Protein AF-A0A373AWR6-F1 (afdb_monomer_lite)

Foldseek 3Di:
DDAALADPVQLVLLVVLQVVLVVVVVVFVWHWDQPDSQAIKIFHDQDPPVGGPDIDTDRGNVVVNVVSVVSVVVVVVD

Secondary structure (DSSP, 8-state):
----SS-HHHHHHHHHHHHHTTTHHHHSS-EEEE-GGG-EEEEEEEETTTEEEEEEEESSHHHHHHHHHHHHHHHH--

pLDDT: mean 93.23, std 6.63, range [60.47, 98.62]

Sequence (78 aa):
MKEKYITDDEREKCRKVADAFAELYEIENILVVDAGRYGFVKLQYYRPPQGFEDAITFTDSRSMFENLWEEWFDTQLF

Radius of gyration: 13.02 Å; chains: 1; bounding box: 29×29×36 Å

Structure (mmCIF, N/CA/C/O backbone):
data_AF-A0A373AWR6-F1
#
_entry.id   AF-A0A373AWR6-F1
#
loop_
_atom_site.group_PDB
_atom_site.id
_atom_site.type_symbol
_atom_site.label_atom_id
_atom_site.label_alt_id
_atom_site.label_comp_id
_atom_site.label_asym_id
_atom_site.label_entity_id
_atom_site.label_seq_id
_atom_site.pdbx_PDB_ins_code
_atom_site.Cartn_x
_atom_site.Cartn_y
_atom_site.Cartn_z
_atom_site.occupancy
_atom_site.B_iso_or_equiv
_atom_site.auth_seq_id
_atom_site.auth_comp_id
_atom_site.auth_asym_id
_atom_site.auth_atom_id
_atom_site.pdbx_PDB_model_num
ATOM 1 N N . MET A 1 1 ? -14.546 -7.101 21.594 1.00 72.62 1 MET A N 1
ATOM 2 C CA . MET A 1 1 ? -14.358 -6.526 20.242 1.00 72.62 1 MET A CA 1
ATOM 3 C C . MET A 1 1 ? -12.878 -6.639 19.898 1.00 72.62 1 MET A C 1
ATOM 5 O O . MET A 1 1 ? -12.077 -6.402 20.792 1.00 72.62 1 MET A O 1
ATOM 9 N N . LYS A 1 2 ? -12.499 -7.090 18.693 1.00 81.19 2 LYS A N 1
ATOM 10 C CA . LYS A 1 2 ? -11.077 -7.127 18.290 1.00 81.19 2 LYS A CA 1
ATOM 11 C C . LYS A 1 2 ? -10.616 -5.700 17.971 1.00 81.19 2 LYS A C 1
ATOM 13 O O . LYS A 1 2 ? -11.396 -4.940 17.409 1.00 81.19 2 LYS A O 1
ATOM 18 N N . GLU A 1 3 ? -9.384 -5.354 18.333 1.00 91.06 3 GLU A N 1
ATOM 19 C CA . GLU A 1 3 ? -8.800 -4.028 18.084 1.00 91.06 3 GLU A CA 1
ATOM 20 C C . GLU A 1 3 ? -8.771 -3.702 16.578 1.00 91.06 3 GLU A C 1
ATOM 22 O O . GLU A 1 3 ? -8.540 -4.594 15.758 1.00 91.06 3 GLU A O 1
ATOM 27 N N . LYS A 1 4 ? -9.054 -2.456 16.196 1.00 93.19 4 LYS A N 1
ATOM 28 C CA . LYS A 1 4 ? -9.097 -2.003 14.799 1.00 93.19 4 LYS A CA 1
ATOM 29 C C . LYS A 1 4 ? -8.089 -0.869 14.641 1.00 93.19 4 LYS A C 1
ATOM 31 O O . LYS A 1 4 ? -8.157 0.094 15.394 1.00 93.19 4 LYS A O 1
ATOM 36 N N . TYR A 1 5 ? -7.175 -1.012 13.686 1.00 96.38 5 TYR A N 1
ATOM 37 C CA . TYR A 1 5 ? -6.033 -0.110 13.496 1.00 96.38 5 TYR A CA 1
ATOM 38 C C . TYR A 1 5 ? -6.204 0.837 12.300 1.00 96.38 5 TYR A C 1
ATOM 40 O O . TYR A 1 5 ? -5.403 1.741 12.123 1.00 96.38 5 TYR A O 1
ATOM 48 N N . ILE A 1 6 ? -7.260 0.659 11.503 1.00 97.94 6 ILE A N 1
ATOM 49 C CA . ILE A 1 6 ? -7.643 1.531 10.384 1.00 97.94 6 ILE A CA 1
ATOM 50 C C . ILE A 1 6 ? -9.127 1.879 10.505 1.00 97.94 6 ILE A C 1
ATOM 52 O O . ILE A 1 6 ? -9.915 1.015 10.879 1.00 97.94 6 ILE A O 1
ATOM 56 N N . THR A 1 7 ? -9.543 3.107 10.204 1.00 97.81 7 THR A N 1
ATOM 57 C CA . THR A 1 7 ? -10.973 3.477 10.174 1.00 97.81 7 THR A CA 1
ATOM 58 C C . THR A 1 7 ? -11.644 2.979 8.886 1.00 97.81 7 THR A C 1
ATOM 60 O O . THR A 1 7 ? -10.960 2.628 7.930 1.00 97.81 7 THR A O 1
ATOM 63 N N . ASP A 1 8 ? -12.980 2.912 8.833 1.00 97.00 8 ASP A N 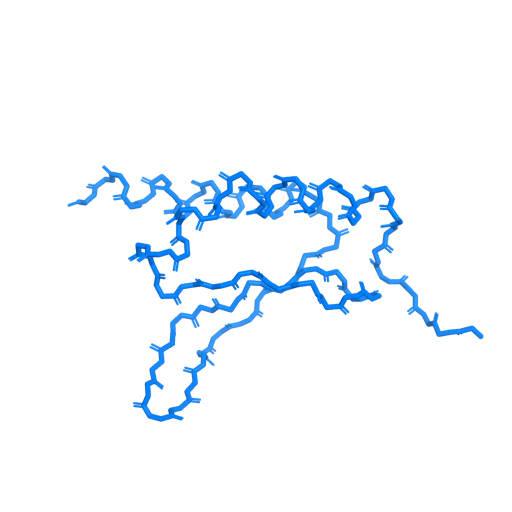1
ATOM 64 C CA . ASP A 1 8 ? -13.661 2.549 7.573 1.00 97.00 8 ASP A CA 1
ATOM 65 C C . ASP A 1 8 ? -13.410 3.598 6.480 1.00 97.00 8 ASP A C 1
ATOM 67 O O . ASP A 1 8 ? -13.107 3.234 5.346 1.00 97.00 8 ASP A O 1
ATOM 71 N N . ASP A 1 9 ? -13.411 4.879 6.857 1.00 98.19 9 ASP A N 1
ATOM 72 C CA . ASP A 1 9 ? -13.096 5.996 5.965 1.00 98.19 9 ASP A CA 1
ATOM 73 C C . ASP A 1 9 ? -11.677 5.894 5.385 1.00 98.19 9 ASP A C 1
ATOM 75 O O . ASP A 1 9 ? -11.492 6.042 4.178 1.00 98.19 9 ASP A O 1
ATOM 79 N N . GLU A 1 10 ? -10.659 5.619 6.213 1.00 98.44 10 GLU A N 1
ATOM 80 C CA . GLU A 1 10 ? -9.293 5.440 5.704 1.00 98.44 10 GLU A CA 1
ATOM 81 C C . GLU A 1 10 ? -9.170 4.173 4.867 1.00 98.44 10 GLU A C 1
ATOM 83 O O . GLU A 1 10 ? -8.489 4.183 3.848 1.00 98.44 10 GLU A O 1
ATOM 88 N N . ARG A 1 11 ? -9.882 3.098 5.218 1.00 98.06 11 ARG A N 1
ATOM 89 C CA . ARG A 1 11 ? -9.872 1.872 4.418 1.00 98.06 11 ARG A CA 1
ATOM 90 C C . ARG A 1 11 ? -10.437 2.102 3.015 1.00 98.06 11 ARG A C 1
ATOM 92 O O . ARG A 1 11 ? -9.885 1.568 2.055 1.00 98.06 11 ARG A O 1
ATOM 99 N N . GLU A 1 12 ? -11.493 2.906 2.874 1.00 98.31 12 GLU A N 1
ATOM 100 C CA . GLU A 1 12 ? -12.028 3.288 1.560 1.00 98.31 12 GLU A CA 1
ATOM 101 C C . GLU A 1 12 ? -11.038 4.159 0.774 1.00 98.31 12 GLU A C 1
ATOM 103 O O . GLU A 1 12 ? -10.834 3.946 -0.423 1.00 98.31 12 GLU A O 1
ATOM 108 N N . LYS A 1 13 ? -10.377 5.120 1.427 1.00 98.62 13 LYS A N 1
ATOM 109 C CA . LYS A 1 13 ? -9.368 5.957 0.762 1.00 98.62 13 LYS A CA 1
ATOM 110 C C . LYS A 1 13 ? -8.149 5.142 0.327 1.00 98.62 13 LYS A C 1
ATOM 112 O O . LYS A 1 13 ? -7.730 5.272 -0.818 1.00 98.62 13 LYS A O 1
ATOM 117 N N . CYS A 1 14 ? -7.626 4.262 1.182 1.00 98.56 14 CYS A N 1
ATOM 118 C CA . CYS A 1 14 ? -6.536 3.353 0.828 1.00 98.56 14 CYS A CA 1
ATOM 119 C C . CYS A 1 14 ? -6.926 2.428 -0.327 1.00 98.56 14 CYS A C 1
ATOM 121 O O . CYS A 1 14 ? -6.096 2.162 -1.188 1.00 98.56 14 CYS A O 1
ATOM 123 N N . ARG A 1 15 ? -8.192 1.984 -0.397 1.00 98.19 15 ARG A N 1
ATOM 124 C CA . ARG A 1 15 ? -8.688 1.216 -1.546 1.00 98.19 15 ARG A CA 1
ATOM 125 C C . ARG A 1 15 ? -8.562 2.013 -2.845 1.00 98.19 15 ARG A C 1
ATOM 127 O O . ARG A 1 15 ? -8.001 1.497 -3.798 1.00 98.19 15 ARG A O 1
ATOM 134 N N . LYS A 1 16 ? -8.996 3.278 -2.853 1.00 98.31 16 LYS A N 1
ATOM 135 C CA . LYS A 1 16 ? -8.866 4.164 -4.027 1.00 98.31 16 LYS A CA 1
ATOM 136 C C . LYS A 1 16 ? -7.408 4.379 -4.428 1.00 98.31 16 LYS A C 1
ATOM 138 O O . LYS A 1 16 ? -7.114 4.411 -5.616 1.00 98.31 16 LYS A O 1
ATOM 143 N N . VAL A 1 17 ? -6.507 4.513 -3.453 1.00 98.12 17 VAL A N 1
ATOM 144 C CA . VAL A 1 17 ? -5.063 4.596 -3.714 1.00 98.12 17 VAL A CA 1
ATOM 145 C C . VAL A 1 17 ? -4.560 3.287 -4.330 1.00 98.12 17 VAL A C 1
ATOM 147 O O . VAL A 1 17 ? -3.933 3.331 -5.378 1.00 98.12 17 VAL A O 1
ATOM 150 N N . ALA A 1 18 ? -4.876 2.128 -3.744 1.00 96.81 18 ALA A N 1
ATOM 151 C CA . ALA A 1 18 ? -4.471 0.825 -4.279 1.00 96.81 18 ALA A CA 1
ATOM 152 C C . ALA A 1 18 ? -4.933 0.637 -5.732 1.00 96.81 18 ALA A C 1
ATOM 154 O O . ALA A 1 18 ? -4.148 0.248 -6.590 1.00 96.81 18 ALA A O 1
ATOM 155 N N . ASP A 1 19 ? -6.194 0.973 -6.007 1.00 96.31 19 ASP A N 1
ATOM 156 C CA . ASP A 1 19 ? -6.786 0.841 -7.336 1.00 96.31 19 ASP A CA 1
ATOM 157 C C . ASP A 1 19 ? -6.124 1.797 -8.348 1.00 96.31 19 ASP A C 1
ATOM 159 O O . ASP A 1 19 ? -5.923 1.426 -9.502 1.00 96.31 19 ASP A O 1
ATOM 163 N N . ALA A 1 20 ? -5.734 3.007 -7.926 1.00 95.94 20 ALA A N 1
ATOM 164 C CA . ALA A 1 20 ? -5.062 3.986 -8.785 1.00 95.94 20 ALA A CA 1
ATOM 165 C C . ALA A 1 20 ? -3.642 3.568 -9.206 1.00 95.94 20 ALA A C 1
ATOM 167 O O . ALA A 1 20 ? -3.177 3.994 -10.259 1.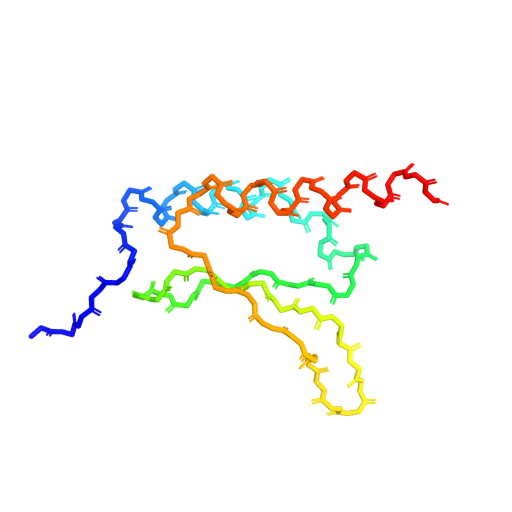00 95.94 20 ALA A O 1
ATOM 168 N N . PHE A 1 21 ? -2.965 2.739 -8.406 1.00 94.44 21 PHE A N 1
ATOM 169 C CA . PHE A 1 21 ? -1.611 2.244 -8.680 1.00 94.44 21 PHE A CA 1
ATOM 170 C C . PHE A 1 21 ? -1.589 0.770 -9.115 1.00 94.44 21 PHE A C 1
ATOM 172 O O . PHE A 1 21 ? -0.531 0.149 -9.095 1.00 94.44 21 PHE A O 1
ATOM 179 N N . ALA A 1 22 ? -2.727 0.193 -9.517 1.00 91.75 22 ALA A N 1
ATOM 180 C CA . ALA A 1 22 ? -2.812 -1.227 -9.866 1.00 91.75 22 ALA A CA 1
ATOM 181 C C . ALA A 1 22 ? -1.843 -1.643 -10.991 1.00 91.75 22 ALA A C 1
ATOM 183 O O . ALA A 1 22 ? -1.300 -2.744 -10.948 1.00 91.75 22 ALA A O 1
ATOM 184 N N . GLU A 1 23 ? -1.575 -0.751 -11.951 1.00 87.31 23 GLU A N 1
ATOM 185 C CA . GLU A 1 23 ? -0.617 -0.985 -13.044 1.00 87.31 23 GLU A CA 1
ATOM 186 C C . GLU A 1 23 ? 0.821 -1.181 -12.535 1.00 87.31 23 GLU A C 1
ATOM 188 O O . GLU A 1 23 ? 1.584 -1.956 -13.108 1.00 87.31 23 GLU A O 1
ATOM 193 N N . LEU A 1 24 ? 1.189 -0.544 -11.416 1.00 86.50 24 LEU A N 1
ATOM 194 C CA . LEU A 1 24 ? 2.520 -0.683 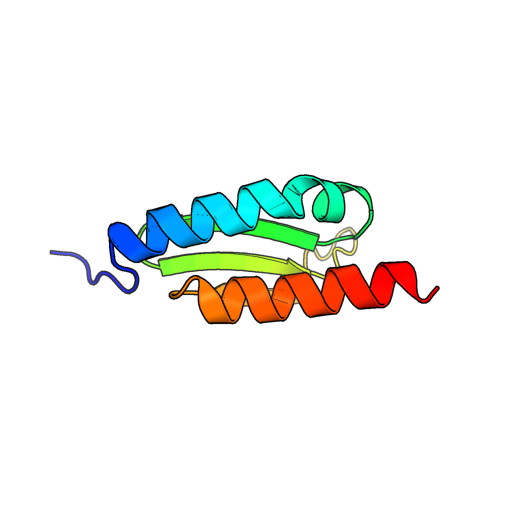-10.823 1.00 86.50 24 LEU A CA 1
ATOM 195 C C . LEU A 1 24 ? 2.790 -2.129 -10.376 1.00 86.50 24 LEU A C 1
ATOM 197 O O . LEU A 1 24 ? 3.930 -2.575 -10.419 1.00 86.50 24 LEU A O 1
ATOM 201 N N . TYR A 1 25 ? 1.751 -2.882 -10.001 1.00 83.19 25 TYR A N 1
ATOM 202 C CA . TYR A 1 25 ? 1.877 -4.277 -9.552 1.00 83.19 25 TYR A CA 1
ATOM 203 C C . TYR A 1 25 ? 2.200 -5.250 -10.695 1.00 83.19 25 TYR A C 1
ATOM 205 O O . TYR A 1 25 ? 2.592 -6.387 -10.440 1.00 83.19 25 TYR A O 1
ATOM 213 N N . GLU A 1 26 ? 2.001 -4.833 -11.949 1.00 81.12 26 GLU A N 1
ATOM 214 C CA . GLU A 1 26 ? 2.354 -5.625 -13.133 1.00 81.12 26 GLU A CA 1
ATOM 215 C C . GLU A 1 26 ? 3.780 -5.336 -13.620 1.00 81.12 26 GLU A C 1
ATOM 217 O O . GLU A 1 26 ? 4.401 -6.189 -14.254 1.00 81.12 26 GLU A O 1
ATOM 222 N N . ILE A 1 27 ? 4.289 -4.136 -13.327 1.00 82.25 27 ILE A N 1
ATOM 223 C CA . ILE A 1 27 ? 5.609 -3.662 -13.757 1.00 82.25 27 ILE A CA 1
ATOM 224 C C . ILE A 1 27 ? 6.670 -4.026 -12.714 1.00 82.25 27 ILE A C 1
ATOM 226 O O . ILE A 1 27 ? 7.756 -4.486 -13.063 1.00 82.25 27 ILE A O 1
ATOM 230 N N . GLU A 1 28 ? 6.331 -3.878 -11.435 1.00 81.75 28 GLU A N 1
ATOM 231 C CA . GLU A 1 28 ? 7.225 -4.115 -10.309 1.00 81.75 28 GLU A CA 1
ATOM 232 C C . GLU A 1 28 ? 6.871 -5.399 -9.553 1.00 81.75 28 GLU A C 1
ATOM 234 O O . GLU A 1 28 ? 5.721 -5.829 -9.497 1.00 81.75 28 GLU A O 1
ATOM 239 N N . ASN A 1 29 ? 7.857 -6.000 -8.877 1.00 86.56 29 ASN A N 1
ATOM 240 C CA . ASN A 1 29 ? 7.634 -7.154 -7.990 1.00 86.56 29 ASN A CA 1
ATOM 241 C C . ASN A 1 29 ? 7.041 -6.727 -6.632 1.00 86.56 29 ASN A C 1
ATOM 243 O O . ASN A 1 29 ? 7.536 -7.132 -5.570 1.00 86.56 29 ASN A O 1
ATOM 247 N N . ILE A 1 30 ? 6.000 -5.891 -6.673 1.00 89.88 30 ILE A N 1
ATOM 248 C CA . ILE A 1 30 ? 5.278 -5.389 -5.508 1.00 89.88 30 ILE A CA 1
ATOM 249 C C . ILE A 1 30 ? 3.790 -5.735 -5.597 1.00 89.88 30 ILE A C 1
ATOM 251 O O . ILE A 1 30 ? 3.211 -5.840 -6.673 1.00 89.88 30 ILE A O 1
ATOM 255 N N . LEU A 1 31 ? 3.147 -5.885 -4.444 1.00 93.25 31 LEU A N 1
ATOM 256 C CA . LEU A 1 31 ? 1.711 -6.126 -4.348 1.00 93.25 31 LEU A CA 1
ATOM 257 C C . LEU A 1 31 ? 1.153 -5.399 -3.134 1.00 93.25 31 LEU A C 1
ATOM 259 O O . LEU A 1 31 ? 1.732 -5.490 -2.055 1.00 93.25 31 LEU A O 1
ATOM 263 N N . VAL A 1 32 ? -0.008 -4.759 -3.267 1.00 96.38 32 VAL A N 1
ATOM 264 C CA . VAL A 1 32 ? -0.737 -4.238 -2.107 1.00 96.38 32 VAL A CA 1
ATOM 265 C C . VAL A 1 32 ? -1.985 -5.064 -1.820 1.00 96.38 32 VAL A C 1
ATOM 267 O O . VAL A 1 32 ? -2.832 -5.271 -2.686 1.00 96.38 32 VAL A O 1
ATOM 270 N N . VAL A 1 33 ? -2.125 -5.515 -0.573 1.00 96.25 33 VAL A N 1
ATOM 271 C CA . VAL A 1 33 ? -3.251 -6.339 -0.113 1.00 96.25 33 VAL A CA 1
ATOM 272 C C . VAL A 1 33 ? -3.997 -5.687 1.048 1.00 96.25 33 VAL A C 1
ATOM 274 O O . VAL A 1 33 ? -3.398 -5.065 1.919 1.00 96.25 33 VAL A O 1
ATOM 277 N N . ASP A 1 34 ? -5.319 -5.856 1.096 1.00 97.31 34 ASP A N 1
ATOM 278 C CA . ASP A 1 34 ? -6.143 -5.433 2.236 1.00 97.31 34 ASP A CA 1
ATOM 279 C C . ASP A 1 34 ? -6.062 -6.482 3.353 1.00 97.31 34 ASP A C 1
ATOM 281 O O . ASP A 1 34 ? -6.587 -7.590 3.225 1.00 97.31 34 ASP A O 1
ATOM 285 N N . ALA A 1 35 ? -5.418 -6.121 4.462 1.00 97.44 35 ALA A N 1
ATOM 286 C CA . ALA A 1 35 ? -5.269 -6.939 5.663 1.00 97.44 35 ALA A CA 1
ATOM 287 C C . ALA A 1 35 ? -6.413 -6.717 6.679 1.00 97.44 35 ALA A C 1
ATOM 289 O O . ALA A 1 35 ? -6.321 -7.073 7.860 1.00 97.44 35 ALA A O 1
ATOM 290 N N . GLY A 1 36 ? -7.525 -6.125 6.245 1.00 96.38 36 GLY A N 1
ATOM 291 C CA . GLY A 1 36 ? -8.730 -5.913 7.029 1.00 96.38 36 GLY A CA 1
ATOM 292 C C . GLY A 1 36 ? -8.508 -4.912 8.157 1.00 96.38 36 GLY A C 1
ATOM 293 O O . GLY A 1 36 ? -8.208 -3.743 7.935 1.00 96.38 36 GLY A O 1
ATOM 294 N N . ARG A 1 37 ? -8.667 -5.364 9.409 1.00 96.31 37 ARG A N 1
ATOM 295 C CA . ARG A 1 37 ? -8.567 -4.489 10.595 1.00 96.31 37 ARG A CA 1
ATOM 296 C C . ARG A 1 37 ? -7.173 -3.892 10.815 1.00 96.31 37 ARG A C 1
ATOM 298 O O . ARG A 1 37 ? -7.044 -3.022 11.669 1.00 96.31 37 ARG A O 1
ATOM 305 N N . TYR A 1 38 ? -6.166 -4.397 10.106 1.00 97.00 38 TYR A N 1
ATOM 306 C CA . TYR A 1 38 ? -4.775 -3.958 10.185 1.00 97.00 38 TYR A CA 1
ATOM 307 C C . TYR A 1 38 ? -4.400 -2.927 9.111 1.00 97.00 38 TYR A C 1
ATOM 309 O O . TYR A 1 38 ? -3.308 -2.384 9.182 1.00 97.00 38 TYR A O 1
ATOM 317 N N . GLY A 1 39 ? -5.288 -2.637 8.152 1.00 97.88 39 GLY A N 1
ATOM 318 C CA . GLY A 1 39 ? -5.003 -1.725 7.043 1.00 97.88 39 GLY A CA 1
ATOM 319 C C . GLY A 1 39 ? -4.572 -2.448 5.771 1.00 97.88 39 GLY A C 1
ATOM 320 O O . GLY A 1 39 ? -5.028 -3.561 5.511 1.00 97.88 39 GLY A O 1
ATOM 321 N N . PHE A 1 40 ? -3.727 -1.806 4.971 1.00 98.38 40 PHE A N 1
ATOM 322 C CA . PHE A 1 40 ? -3.196 -2.350 3.719 1.00 98.38 40 PHE A CA 1
ATOM 323 C C . PHE A 1 40 ? -1.716 -2.687 3.869 1.00 98.38 40 PHE A C 1
ATOM 325 O O . PHE A 1 40 ? -1.000 -1.988 4.577 1.00 98.38 40 PHE A O 1
ATOM 332 N N . VAL A 1 41 ? -1.252 -3.747 3.214 1.00 98.12 41 VAL A N 1
ATOM 333 C CA . VAL A 1 41 ? 0.147 -4.183 3.274 1.00 98.12 41 VAL A CA 1
ATOM 334 C C . VAL A 1 41 ? 0.737 -4.171 1.875 1.00 98.12 41 VAL A C 1
ATOM 336 O O . VAL A 1 41 ? 0.236 -4.890 1.011 1.00 98.12 41 VAL A O 1
ATOM 339 N N . LYS A 1 42 ? 1.795 -3.384 1.663 1.00 97.25 42 LYS A N 1
ATOM 340 C CA . LYS A 1 42 ? 2.652 -3.491 0.479 1.00 97.25 42 LYS A CA 1
ATOM 341 C C . LYS A 1 42 ? 3.694 -4.569 0.736 1.00 97.25 42 LYS A C 1
ATOM 343 O O . LYS A 1 42 ? 4.468 -4.461 1.681 1.00 97.25 42 LYS A O 1
ATOM 348 N N . LEU A 1 43 ? 3.688 -5.598 -0.092 1.00 96.00 43 LEU A N 1
ATOM 349 C CA . LEU A 1 43 ? 4.679 -6.659 -0.139 1.00 96.00 43 LEU A CA 1
ATOM 350 C C . LEU A 1 43 ? 5.641 -6.350 -1.280 1.00 96.00 43 LEU A C 1
ATOM 352 O O . LEU A 1 43 ? 5.181 -6.012 -2.369 1.00 96.00 43 LEU A O 1
ATOM 356 N N . GLN A 1 44 ? 6.945 -6.456 -1.045 1.00 93.31 44 GLN A N 1
ATOM 357 C CA . GLN A 1 44 ? 7.953 -6.103 -2.045 1.00 93.31 44 GLN A CA 1
ATOM 358 C C . GLN A 1 44 ? 9.126 -7.085 -2.073 1.00 93.31 44 GLN A C 1
ATOM 360 O O . GLN A 1 44 ? 9.332 -7.874 -1.146 1.00 93.31 44 GLN A O 1
ATOM 365 N N . TYR A 1 45 ? 9.866 -7.046 -3.183 1.00 90.00 45 TYR A N 1
ATOM 366 C CA . TYR A 1 45 ? 11.037 -7.885 -3.447 1.00 90.00 45 TYR A CA 1
ATOM 367 C C . TYR A 1 45 ? 10.716 -9.383 -3.419 1.00 90.00 45 TYR A C 1
ATOM 369 O O . TYR A 1 45 ? 11.321 -10.156 -2.679 1.00 90.00 45 TYR A O 1
ATOM 377 N N . TYR A 1 46 ? 9.746 -9.812 -4.231 1.00 89.19 46 TYR A N 1
ATOM 378 C CA . TYR A 1 46 ? 9.444 -11.236 -4.366 1.00 89.19 46 TYR A CA 1
ATOM 379 C C . TYR A 1 46 ? 10.618 -12.013 -4.979 1.00 89.19 46 TYR A C 1
ATOM 381 O O . TYR A 1 46 ? 11.061 -11.723 -6.092 1.00 89.19 46 TYR A O 1
ATOM 389 N N . ARG A 1 47 ? 11.097 -13.042 -4.274 1.00 88.75 47 ARG A N 1
ATOM 390 C CA . ARG A 1 47 ? 12.137 -13.964 -4.745 1.00 88.75 47 ARG A CA 1
ATOM 391 C C . ARG A 1 47 ? 11.702 -15.415 -4.535 1.00 88.75 47 ARG A C 1
ATOM 393 O O . ARG A 1 47 ? 11.549 -15.845 -3.394 1.00 88.75 47 ARG A O 1
ATOM 400 N N . PRO A 1 48 ? 11.496 -16.205 -5.600 1.00 88.12 48 PRO A N 1
ATOM 401 C CA . PRO A 1 48 ? 11.235 -17.634 -5.462 1.00 88.12 48 PRO A CA 1
ATOM 402 C C . PRO A 1 48 ? 12.475 -18.417 -4.986 1.00 88.12 48 PRO A C 1
ATOM 404 O O . PRO A 1 48 ? 13.554 -18.220 -5.547 1.00 88.12 48 PRO A O 1
ATOM 407 N N . PRO A 1 49 ? 12.337 -19.386 -4.056 1.00 93.06 49 PRO A N 1
ATOM 408 C CA . PRO A 1 49 ? 11.123 -19.787 -3.331 1.00 93.06 49 PRO A CA 1
ATOM 409 C C . PRO A 1 49 ? 10.866 -19.022 -2.014 1.00 93.06 49 PRO A C 1
ATOM 411 O O . PRO A 1 49 ? 9.927 -19.365 -1.301 1.00 93.06 49 PRO A O 1
ATOM 414 N N . GLN A 1 50 ? 11.703 -18.047 -1.651 1.00 92.12 50 GLN A N 1
ATOM 415 C CA . GLN A 1 50 ? 11.697 -17.363 -0.349 1.00 92.12 50 GLN A CA 1
ATOM 416 C C . GLN A 1 50 ? 10.442 -16.515 -0.088 1.00 92.12 50 GLN A C 1
ATOM 418 O O . GLN A 1 50 ? 10.060 -16.344 1.068 1.00 92.12 50 GLN A O 1
ATOM 423 N N . GLY A 1 51 ? 9.777 -16.027 -1.135 1.00 92.94 51 GLY A N 1
ATOM 424 C CA . GLY A 1 51 ? 8.621 -15.142 -1.013 1.00 92.94 51 GLY A CA 1
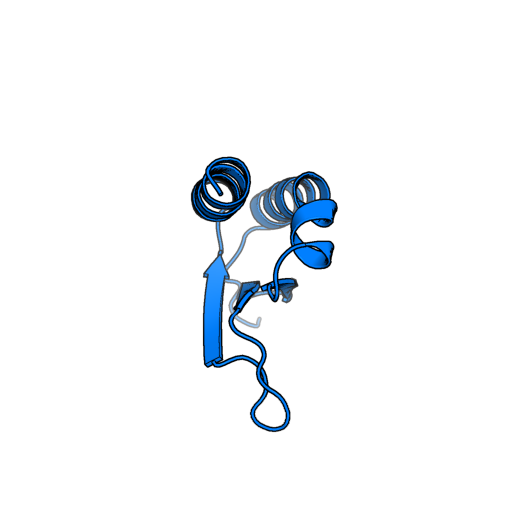ATOM 425 C C . GLY A 1 51 ? 9.015 -13.666 -1.062 1.00 92.94 51 GLY A C 1
ATOM 426 O O . GLY A 1 51 ? 10.014 -13.316 -1.681 1.00 92.94 51 GLY A O 1
ATOM 427 N N . PHE A 1 52 ? 8.206 -12.800 -0.453 1.00 93.44 52 PHE A N 1
ATOM 428 C CA . PHE A 1 52 ? 8.500 -11.367 -0.338 1.00 93.44 52 PHE A CA 1
ATOM 429 C C . PHE A 1 52 ? 9.489 -11.116 0.802 1.00 93.44 52 PHE A C 1
ATOM 431 O O . PHE A 1 52 ? 9.314 -11.661 1.892 1.00 93.44 52 PHE A O 1
ATOM 438 N N . GLU A 1 53 ? 10.510 -10.296 0.557 1.00 93.81 53 GLU A N 1
ATOM 439 C CA . GLU A 1 53 ? 11.523 -9.975 1.572 1.00 93.81 53 GLU A CA 1
ATOM 440 C C . GLU A 1 53 ? 11.069 -8.879 2.538 1.00 93.81 53 GLU A C 1
ATOM 442 O O . GLU A 1 53 ? 11.567 -8.825 3.661 1.00 93.81 53 GLU A O 1
ATOM 447 N N . ASP A 1 54 ? 10.125 -8.030 2.126 1.00 94.44 54 ASP A N 1
ATOM 448 C CA . ASP A 1 54 ? 9.677 -6.900 2.935 1.00 94.44 54 ASP A CA 1
ATOM 449 C C . ASP A 1 54 ? 8.158 -6.672 2.850 1.00 94.44 54 ASP A C 1
ATOM 451 O O . ASP A 1 54 ? 7.494 -7.030 1.869 1.00 94.44 54 ASP A O 1
ATOM 455 N N . ALA A 1 55 ? 7.614 -6.109 3.930 1.00 96.25 55 ALA A N 1
ATOM 456 C CA . ALA A 1 55 ? 6.199 -5.858 4.141 1.00 96.25 55 ALA A CA 1
ATOM 457 C C . ALA A 1 55 ? 5.982 -4.551 4.921 1.00 96.25 55 ALA A C 1
ATOM 459 O O . ALA A 1 55 ? 6.330 -4.445 6.098 1.00 96.25 55 ALA A O 1
ATOM 460 N N . ILE A 1 56 ? 5.318 -3.581 4.293 1.00 97.25 56 ILE A N 1
ATOM 461 C CA . ILE A 1 56 ? 5.009 -2.273 4.886 1.00 97.25 56 ILE A CA 1
ATOM 462 C C . ILE A 1 56 ? 3.501 -2.170 5.097 1.00 97.25 56 ILE A C 1
ATOM 464 O O . ILE A 1 56 ? 2.728 -2.407 4.172 1.00 97.25 56 ILE A O 1
ATOM 468 N N . THR A 1 57 ? 3.071 -1.82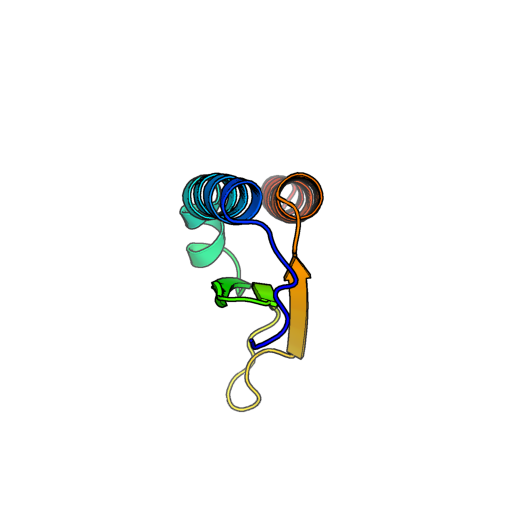6 6.313 1.00 98.06 57 THR A N 1
ATOM 469 C CA . THR A 1 57 ? 1.646 -1.695 6.662 1.00 98.06 57 THR A CA 1
ATOM 470 C C . THR A 1 57 ? 1.221 -0.232 6.700 1.00 98.06 57 THR A C 1
ATOM 472 O O . THR A 1 57 ? 1.869 0.584 7.350 1.00 98.06 57 THR A O 1
ATOM 475 N N . PHE A 1 58 ? 0.089 0.072 6.073 1.00 98.38 58 PHE A N 1
ATOM 476 C CA . PHE A 1 58 ? -0.515 1.396 6.015 1.00 98.38 58 PHE A CA 1
ATOM 477 C C . PHE A 1 58 ? -1.891 1.397 6.668 1.00 98.38 58 PHE A C 1
ATOM 479 O O . PHE A 1 58 ? -2.777 0.613 6.312 1.00 98.38 58 PHE A O 1
ATOM 486 N N . THR A 1 59 ? -2.083 2.325 7.599 1.00 98.31 59 THR A N 1
ATOM 487 C CA . THR A 1 59 ? -3.367 2.580 8.267 1.00 98.31 59 THR A CA 1
ATOM 488 C C . THR A 1 59 ? -3.989 3.915 7.867 1.00 98.31 59 THR A C 1
ATOM 490 O O . THR A 1 59 ? -5.091 4.228 8.312 1.00 98.31 59 THR A O 1
ATOM 493 N N . ASP A 1 60 ? -3.299 4.694 7.034 1.00 98.38 60 ASP A N 1
ATOM 494 C CA . ASP A 1 60 ? -3.784 5.940 6.457 1.00 98.38 60 ASP A CA 1
ATOM 495 C C . ASP A 1 60 ? -3.426 6.016 4.968 1.00 98.38 60 ASP A C 1
ATOM 497 O O . ASP A 1 60 ? -2.405 5.505 4.507 1.00 98.38 60 ASP A O 1
ATOM 501 N N . SER A 1 61 ? -4.306 6.652 4.209 1.00 98.38 61 SER A N 1
ATOM 502 C CA . SER A 1 61 ? -4.217 6.732 2.751 1.00 98.38 61 SER A CA 1
ATOM 503 C C . SER A 1 61 ? -3.108 7.645 2.250 1.00 98.38 61 SER A C 1
ATOM 505 O O . SER A 1 61 ? -2.614 7.451 1.140 1.00 98.38 61 SER A O 1
ATOM 507 N N . ARG A 1 62 ? -2.698 8.629 3.052 1.00 98.44 62 ARG A N 1
ATOM 508 C CA . ARG A 1 62 ? -1.674 9.592 2.658 1.00 98.44 62 ARG A CA 1
ATOM 509 C C . ARG A 1 62 ? -0.299 8.938 2.623 1.00 98.44 62 ARG A C 1
ATOM 511 O O . ARG A 1 62 ? 0.375 9.053 1.607 1.00 98.44 62 ARG A O 1
ATOM 518 N N . SER A 1 63 ? 0.085 8.238 3.688 1.00 98.38 63 SER A N 1
ATOM 519 C CA . SER A 1 63 ? 1.369 7.534 3.746 1.00 98.38 63 SER A CA 1
ATOM 520 C C . SER A 1 63 ? 1.470 6.457 2.664 1.00 98.38 63 SER A C 1
ATOM 522 O O . SER A 1 63 ? 2.508 6.321 2.019 1.00 98.38 63 SER A O 1
ATOM 524 N N . MET A 1 64 ? 0.366 5.752 2.399 1.00 98.19 64 MET A N 1
ATOM 525 C CA . MET A 1 64 ? 0.284 4.785 1.306 1.00 98.19 64 MET A CA 1
ATOM 526 C C . MET A 1 64 ? 0.457 5.442 -0.069 1.00 98.19 64 MET A C 1
ATOM 528 O O . MET A 1 64 ? 1.192 4.920 -0.903 1.00 98.19 64 MET A O 1
ATOM 532 N N . PHE A 1 65 ? -0.200 6.582 -0.309 1.00 98.38 65 PHE A N 1
ATOM 533 C CA . PHE A 1 65 ? -0.068 7.324 -1.562 1.00 98.38 65 PHE A CA 1
ATOM 534 C C . PHE A 1 65 ? 1.358 7.829 -1.767 1.00 98.38 65 PHE A C 1
ATOM 536 O O . PHE A 1 65 ? 1.924 7.598 -2.826 1.00 98.38 65 PHE A O 1
ATOM 543 N N . GLU A 1 66 ? 1.936 8.500 -0.768 1.00 98.31 66 GLU A N 1
ATOM 544 C CA . GLU A 1 66 ? 3.291 9.057 -0.855 1.00 98.31 66 GLU A CA 1
ATOM 545 C C . GLU A 1 66 ? 4.311 7.948 -1.156 1.00 98.31 66 GLU A C 1
ATOM 547 O O . GLU A 1 66 ? 5.155 8.122 -2.030 1.00 98.31 66 GLU A O 1
ATOM 552 N N . ASN A 1 67 ? 4.166 6.779 -0.520 1.00 96.94 67 ASN A N 1
ATOM 553 C CA . ASN A 1 67 ? 5.046 5.642 -0.766 1.00 96.94 67 ASN A CA 1
ATOM 554 C C . ASN A 1 67 ? 4.881 5.040 -2.171 1.00 96.94 67 ASN A C 1
ATOM 556 O O . ASN A 1 67 ? 5.877 4.796 -2.837 1.00 96.94 67 ASN A O 1
ATOM 560 N N . LEU A 1 68 ? 3.653 4.807 -2.647 1.00 95.75 68 LEU A N 1
ATOM 561 C CA . LEU A 1 68 ? 3.437 4.256 -3.995 1.00 95.75 68 LEU A CA 1
ATOM 562 C C . LEU A 1 68 ? 3.761 5.258 -5.106 1.00 95.75 68 LEU A C 1
ATOM 564 O O . LEU A 1 68 ? 4.163 4.859 -6.195 1.00 95.75 68 LEU A O 1
ATOM 568 N N . TRP A 1 69 ? 3.591 6.550 -4.836 1.00 95.75 69 TRP A N 1
ATOM 569 C CA . TRP A 1 69 ? 3.971 7.615 -5.751 1.00 95.75 69 TRP A CA 1
ATOM 570 C C . TRP A 1 69 ? 5.483 7.670 -5.959 1.00 95.75 69 TRP A C 1
ATOM 572 O O . TRP A 1 69 ? 5.917 7.825 -7.094 1.00 95.75 69 TRP A O 1
ATOM 582 N N . GLU A 1 70 ? 6.272 7.535 -4.889 1.00 94.19 70 GLU A N 1
ATOM 583 C CA . GLU A 1 70 ? 7.736 7.466 -4.974 1.00 94.19 70 GLU A CA 1
ATOM 584 C C . GLU A 1 70 ? 8.181 6.263 -5.815 1.00 94.19 70 GLU A C 1
ATOM 586 O O . GLU A 1 70 ? 8.905 6.449 -6.787 1.00 94.19 70 GLU A O 1
ATOM 591 N N . GLU A 1 71 ? 7.642 5.070 -5.536 1.00 92.12 71 GLU A N 1
ATOM 592 C CA . GLU A 1 71 ? 7.926 3.858 -6.323 1.00 92.12 71 GLU A CA 1
ATOM 593 C C . GLU A 1 71 ? 7.576 4.060 -7.800 1.00 92.12 71 GLU A C 1
ATOM 595 O O . GLU A 1 71 ? 8.400 3.834 -8.681 1.00 92.12 71 GLU A O 1
ATOM 600 N N . TRP A 1 72 ? 6.361 4.540 -8.087 1.00 91.75 72 TRP A N 1
ATOM 601 C CA . TRP A 1 72 ? 5.939 4.810 -9.457 1.00 91.75 72 TRP A CA 1
ATOM 602 C C . TRP A 1 72 ? 6.852 5.828 -10.138 1.00 91.75 72 TRP A C 1
ATOM 604 O O . TRP A 1 72 ? 7.261 5.610 -11.274 1.00 91.75 72 TRP A O 1
ATOM 614 N N . PHE A 1 73 ? 7.199 6.923 -9.463 1.00 92.19 73 PHE A N 1
ATOM 615 C CA . PHE A 1 73 ? 8.070 7.949 -10.023 1.00 92.19 73 PHE A CA 1
ATOM 616 C C . PHE A 1 73 ? 9.458 7.392 -10.353 1.00 92.19 73 PHE A C 1
ATOM 618 O O . PHE A 1 73 ? 9.965 7.653 -11.445 1.00 92.19 73 PHE A O 1
ATOM 625 N N . ASP A 1 74 ? 10.024 6.569 -9.471 1.00 89.25 74 ASP A N 1
ATOM 626 C CA . ASP A 1 74 ? 11.311 5.918 -9.695 1.00 89.25 74 ASP A CA 1
ATOM 627 C C . ASP A 1 74 ? 11.268 4.983 -10.913 1.00 89.25 74 ASP A C 1
ATOM 629 O O . ASP A 1 74 ? 12.203 5.006 -11.714 1.00 89.25 74 ASP A O 1
ATOM 633 N N . THR A 1 75 ? 10.164 4.258 -11.152 1.00 85.62 75 THR A N 1
ATOM 634 C CA . THR A 1 75 ? 10.019 3.442 -12.380 1.00 85.62 75 THR A CA 1
ATOM 635 C C . THR A 1 75 ? 10.038 4.260 -13.672 1.00 85.62 75 THR A C 1
ATOM 637 O O . THR A 1 75 ? 10.366 3.723 -14.723 1.00 85.62 75 THR A O 1
ATOM 640 N N . GLN A 1 76 ? 9.684 5.550 -13.628 1.00 85.81 76 GLN A N 1
ATOM 641 C CA . GLN A 1 76 ? 9.690 6.414 -14.816 1.00 85.81 76 GLN A CA 1
ATOM 642 C C . GLN A 1 76 ? 11.074 7.004 -15.123 1.00 85.81 76 GLN A C 1
ATOM 644 O O . GLN A 1 76 ? 11.277 7.561 -16.204 1.00 85.81 76 GLN A O 1
ATOM 649 N N . LEU A 1 77 ? 12.007 6.954 -14.168 1.00 82.62 77 LEU A N 1
ATOM 650 C CA . LEU A 1 77 ? 13.347 7.529 -14.309 1.00 82.62 77 LEU A CA 1
ATOM 651 C C . LEU A 1 77 ? 14.377 6.557 -14.907 1.00 82.62 77 LEU A C 1
ATOM 653 O O . LEU A 1 77 ? 15.492 6.994 -15.213 1.00 82.62 77 LEU A O 1
ATOM 657 N N . PHE A 1 78 ? 14.019 5.285 -15.092 1.00 60.47 78 PHE A N 1
ATOM 658 C CA . PHE A 1 78 ? 14.869 4.222 -15.642 1.00 60.47 78 PHE A CA 1
ATOM 659 C C . PHE A 1 78 ? 14.253 3.582 -16.892 1.00 60.47 78 PHE A C 1
ATOM 661 O O . PHE A 1 78 ? 15.045 3.033 -17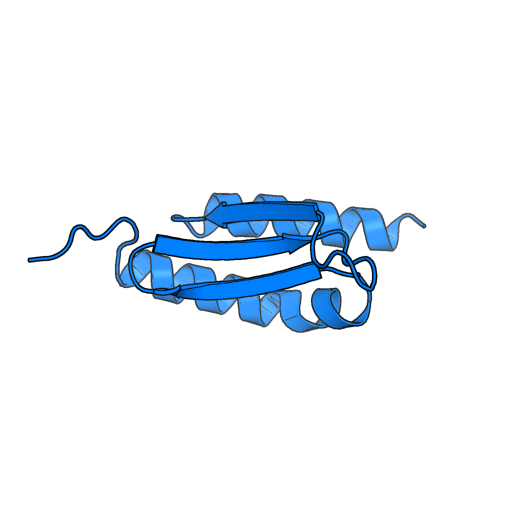.695 1.00 60.47 78 PHE A O 1
#